Protein AF-A2G8H3-F1 (afdb_monomer)

Organism: Trichomonas vaginalis (strain ATCC PRA-98 / G3) (NCBI:txid412133)

Radius of gyration: 17.49 Å; Cα contacts (8 Å, |Δi|>4): 39; chains: 1; bounding box: 46×40×42 Å

Sequence (81 aa):
MESESSSLCRTKFSPAEDDILRSIVQKFGARKWNTIAQYLPGRTARQCRDRFRNYLSPDLKNGPWSREEDIMLIEKVKGPL

Structure (mmCIF, N/CA/C/O backbone):
data_AF-A2G8H3-F1
#
_entry.id   AF-A2G8H3-F1
#
loop_
_atom_site.group_PDB
_atom_site.id
_atom_site.type_symbol
_atom_site.label_atom_id
_atom_site.label_alt_id
_atom_site.label_comp_id
_atom_site.label_asym_id
_atom_site.label_entity_id
_atom_site.label_seq_id
_atom_site.pdbx_PDB_ins_code
_atom_site.Cartn_x
_atom_site.Cartn_y
_atom_site.Cartn_z
_atom_site.occupancy
_atom_site.B_iso_or_equiv
_atom_site.auth_seq_id
_atom_site.auth_comp_id
_atom_site.auth_asym_id
_atom_site.auth_atom_id
_atom_site.pdbx_PDB_model_num
ATOM 1 N N . MET A 1 1 ? -20.994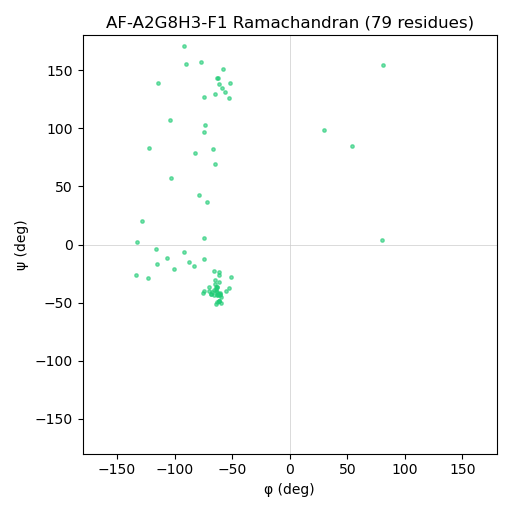 -16.834 21.139 1.00 49.69 1 MET A N 1
ATOM 2 C CA . MET A 1 1 ? -20.076 -15.692 20.942 1.00 49.69 1 MET A CA 1
ATOM 3 C C . MET A 1 1 ? -18.837 -16.278 20.293 1.00 49.69 1 MET A C 1
ATOM 5 O O . MET A 1 1 ? -17.893 -16.640 20.977 1.00 49.69 1 MET A O 1
ATOM 9 N N . GLU A 1 2 ? -18.943 -16.573 18.999 1.00 40.47 2 GLU A N 1
ATOM 10 C CA . GLU A 1 2 ? -17.967 -17.399 18.289 1.00 40.47 2 GLU A CA 1
ATOM 11 C C . GLU A 1 2 ? -17.076 -16.514 17.423 1.00 40.47 2 GLU A C 1
ATOM 13 O O . GLU A 1 2 ? -17.513 -15.939 16.434 1.00 40.47 2 GLU A O 1
ATOM 18 N N . SER A 1 3 ? -15.836 -16.379 17.890 1.00 47.94 3 SER A N 1
ATOM 19 C CA . SER A 1 3 ? -14.601 -16.473 17.116 1.00 47.94 3 SER A CA 1
ATOM 20 C C . SER A 1 3 ? -14.680 -16.053 15.642 1.00 47.94 3 SER A C 1
ATOM 22 O O . SER A 1 3 ? -14.987 -16.864 14.770 1.00 47.94 3 SER A O 1
ATOM 24 N N . GLU A 1 4 ? -14.268 -14.811 15.364 1.00 47.97 4 GLU A N 1
ATOM 25 C CA . GLU A 1 4 ? -13.914 -14.281 14.035 1.00 47.97 4 GLU A CA 1
ATOM 26 C C . GLU A 1 4 ? -12.672 -15.005 13.474 1.00 47.97 4 GLU A C 1
ATOM 28 O O . GLU A 1 4 ? -11.558 -14.483 13.377 1.00 47.97 4 GLU A O 1
ATOM 33 N N . SER A 1 5 ? -12.861 -16.282 13.143 1.00 45.59 5 SER A N 1
ATOM 34 C CA . SER A 1 5 ? -11.846 -17.148 12.572 1.00 45.59 5 SER A CA 1
ATOM 35 C C . SER A 1 5 ? -11.612 -16.783 11.108 1.00 45.59 5 SER A C 1
ATOM 37 O O . SER A 1 5 ? -12.303 -17.216 10.193 1.00 45.59 5 SER A O 1
ATOM 39 N N . SER A 1 6 ? -10.567 -15.982 10.926 1.00 55.91 6 SER A N 1
ATOM 40 C CA . SER A 1 6 ? -9.506 -16.205 9.944 1.00 55.91 6 SER A CA 1
ATOM 41 C C . SER A 1 6 ? -9.925 -16.419 8.477 1.00 55.91 6 SER A C 1
ATOM 43 O O . SER A 1 6 ? -9.938 -17.518 7.938 1.00 55.91 6 SER A O 1
ATOM 45 N N . SER A 1 7 ? -10.114 -15.310 7.755 1.00 51.53 7 SER A N 1
ATOM 46 C CA . SER A 1 7 ? -10.009 -15.272 6.279 1.00 51.53 7 SER A CA 1
ATOM 47 C C . SER A 1 7 ? -9.068 -14.165 5.762 1.00 51.53 7 SER A C 1
ATOM 49 O O . SER A 1 7 ? -9.108 -13.773 4.599 1.00 51.53 7 SER A O 1
ATOM 51 N N . LEU A 1 8 ? -8.167 -13.664 6.610 1.00 60.12 8 LEU A N 1
ATOM 52 C CA . LEU A 1 8 ? -7.489 -12.366 6.446 1.00 60.12 8 LEU A CA 1
ATOM 53 C C . LEU A 1 8 ? -6.367 -12.255 5.383 1.00 60.12 8 LEU A C 1
ATOM 55 O O . LEU A 1 8 ? -5.734 -11.204 5.306 1.00 60.12 8 LEU A O 1
ATOM 59 N N . CYS A 1 9 ? -6.075 -13.262 4.546 1.00 49.81 9 CYS A N 1
ATOM 60 C CA . CYS A 1 9 ? -4.797 -13.262 3.797 1.00 49.81 9 CYS A CA 1
ATOM 61 C C . CYS A 1 9 ? -4.811 -13.571 2.290 1.00 49.81 9 CYS A C 1
ATOM 63 O O . CYS A 1 9 ? -3.732 -13.574 1.701 1.00 49.81 9 CYS A O 1
ATOM 65 N N . ARG A 1 10 ? -5.954 -13.803 1.628 1.00 56.81 10 ARG A N 1
ATOM 66 C CA . ARG A 1 10 ? -5.966 -14.092 0.168 1.00 56.81 10 ARG A CA 1
ATOM 67 C C . ARG A 1 10 ? -6.682 -13.063 -0.704 1.00 56.81 10 ARG A C 1
ATOM 69 O O . ARG A 1 10 ? -6.660 -13.192 -1.924 1.00 56.81 10 ARG A O 1
ATOM 76 N N . THR A 1 11 ? -7.297 -12.038 -0.124 1.00 68.06 11 THR A N 1
ATOM 77 C CA . THR A 1 11 ? -8.003 -11.021 -0.910 1.00 68.06 11 THR A CA 1
ATOM 78 C C . THR A 1 11 ? -7.003 -10.090 -1.591 1.00 68.06 11 THR A C 1
ATOM 80 O O . THR A 1 11 ? -6.114 -9.525 -0.953 1.00 68.06 11 THR A O 1
ATOM 83 N N . LYS A 1 12 ? -7.127 -9.934 -2.909 1.00 79.94 12 LYS A N 1
ATOM 84 C CA . LYS A 1 12 ? -6.330 -8.986 -3.699 1.00 79.94 12 LYS A CA 1
ATOM 85 C C . LYS A 1 12 ? -6.624 -7.560 -3.217 1.00 79.94 12 LYS A C 1
ATOM 87 O O . LYS A 1 12 ? -7.755 -7.280 -2.834 1.00 79.94 12 LYS A O 1
ATOM 92 N N . PHE A 1 13 ? -5.618 -6.690 -3.185 1.00 84.94 13 PHE A N 1
ATOM 93 C CA . PHE A 1 13 ? -5.841 -5.262 -2.935 1.00 84.94 13 PHE A CA 1
ATOM 94 C C . PHE A 1 13 ? -6.646 -4.674 -4.094 1.00 84.94 13 PHE A C 1
ATOM 96 O O . PHE A 1 13 ? -6.305 -4.891 -5.262 1.00 84.94 13 PHE A O 1
ATOM 103 N N . SER A 1 14 ? -7.722 -3.973 -3.758 1.00 87.69 14 SER A N 1
ATOM 104 C CA . SER A 1 14 ? -8.512 -3.201 -4.707 1.00 87.69 14 SER A CA 1
ATOM 105 C C . SER A 1 14 ? -7.811 -1.879 -5.055 1.00 87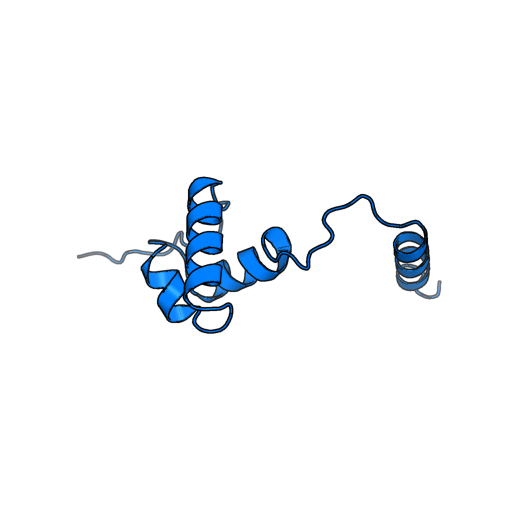.69 14 SER A C 1
ATOM 107 O O . SER A 1 14 ? -7.019 -1.378 -4.254 1.00 87.69 14 SER A O 1
ATOM 109 N N . PRO A 1 15 ? -8.118 -1.277 -6.219 1.00 87.19 15 PRO A N 1
ATOM 110 C CA . PRO A 1 15 ? -7.575 0.031 -6.585 1.00 87.19 15 PRO A CA 1
ATOM 111 C C . PRO A 1 15 ? -7.855 1.105 -5.525 1.00 87.19 15 PRO A C 1
ATOM 113 O O . PRO A 1 15 ? -6.961 1.859 -5.168 1.00 87.19 15 PRO A O 1
ATOM 116 N N . ALA A 1 16 ? -9.054 1.098 -4.930 1.00 88.69 16 ALA A N 1
ATOM 117 C CA . ALA A 1 16 ? -9.409 2.023 -3.856 1.00 88.69 16 ALA A CA 1
ATOM 118 C C . ALA A 1 16 ? -8.519 1.849 -2.610 1.00 88.69 16 ALA A C 1
ATOM 120 O O . ALA A 1 16 ? -8.066 2.835 -2.032 1.00 88.69 16 ALA A O 1
ATOM 121 N N . GLU A 1 17 ? -8.226 0.607 -2.204 1.00 89.50 17 GLU A N 1
ATOM 122 C CA . GLU A 1 17 ? -7.285 0.344 -1.106 1.00 89.50 17 GLU A CA 1
ATOM 123 C C . GLU A 1 17 ? -5.865 0.811 -1.451 1.00 89.50 17 GLU A C 1
ATOM 125 O O . GLU A 1 17 ? -5.162 1.318 -0.578 1.00 89.50 17 GLU A O 1
ATOM 130 N N . ASP A 1 18 ? -5.441 0.666 -2.708 1.00 90.00 18 ASP A N 1
ATOM 131 C CA . ASP A 1 18 ? -4.134 1.134 -3.171 1.00 90.00 18 ASP A CA 1
ATOM 132 C C . ASP A 1 18 ? -4.030 2.668 -3.160 1.00 90.00 18 ASP A C 1
ATOM 134 O O . ASP A 1 18 ? -3.004 3.201 -2.731 1.00 90.00 18 ASP A O 1
ATOM 138 N N . ASP A 1 19 ? -5.079 3.382 -3.578 1.00 90.56 19 ASP A N 1
ATOM 139 C CA . ASP A 1 19 ? -5.158 4.848 -3.521 1.00 90.56 19 ASP A CA 1
ATOM 140 C C . ASP A 1 19 ? -5.102 5.365 -2.079 1.00 90.56 19 ASP A C 1
ATOM 142 O O . ASP A 1 19 ? -4.350 6.295 -1.762 1.00 90.56 19 ASP A O 1
ATOM 146 N N . ILE A 1 20 ? -5.840 4.715 -1.175 1.00 90.88 20 ILE A N 1
ATOM 147 C CA . ILE A 1 20 ? -5.790 5.003 0.262 1.00 90.88 20 ILE A CA 1
ATOM 148 C C . ILE A 1 20 ? -4.374 4.746 0.794 1.00 90.88 20 ILE A C 1
ATOM 150 O O . ILE A 1 20 ? -3.788 5.607 1.455 1.00 90.88 20 ILE A O 1
ATOM 154 N N . LEU A 1 21 ? -3.785 3.591 0.471 1.00 91.00 21 LEU A N 1
ATOM 155 C CA . LEU A 1 21 ? -2.447 3.209 0.917 1.00 91.00 21 LEU A CA 1
ATOM 156 C C . LEU A 1 21 ? -1.385 4.209 0.438 1.00 91.00 21 LEU A C 1
ATOM 158 O O . LEU A 1 21 ? -0.563 4.651 1.239 1.00 91.00 21 LEU A O 1
ATOM 162 N N . ARG A 1 22 ? -1.430 4.619 -0.835 1.00 89.56 22 ARG A N 1
ATOM 163 C CA . ARG A 1 22 ? -0.550 5.652 -1.407 1.00 89.56 22 ARG A CA 1
ATOM 164 C C . ARG A 1 22 ? -0.705 6.985 -0.686 1.00 89.56 22 ARG A C 1
ATOM 166 O O . ARG A 1 22 ? 0.294 7.548 -0.243 1.00 89.56 22 ARG A O 1
ATOM 173 N N . SER A 1 23 ? -1.940 7.453 -0.522 1.00 90.56 23 SER A N 1
ATOM 174 C CA . SER A 1 23 ? -2.234 8.754 0.092 1.00 90.56 23 SER A CA 1
ATOM 175 C C . SER A 1 23 ? -1.738 8.828 1.537 1.00 90.56 23 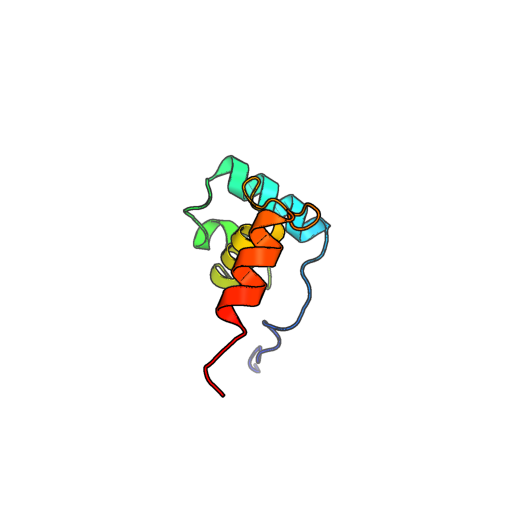SER A C 1
ATOM 177 O O . SER A 1 23 ? -1.126 9.808 1.962 1.00 90.56 23 SER A O 1
ATOM 179 N N . ILE A 1 24 ? -1.952 7.761 2.309 1.00 90.94 24 ILE A N 1
ATOM 180 C CA . ILE A 1 24 ? -1.552 7.709 3.719 1.00 90.94 24 ILE A CA 1
ATOM 181 C C . ILE A 1 24 ? -0.041 7.535 3.848 1.00 90.94 24 ILE A C 1
ATOM 183 O O . ILE A 1 24 ? 0.572 8.184 4.695 1.00 90.94 24 ILE A O 1
ATOM 187 N N . VAL A 1 25 ? 0.589 6.713 3.004 1.00 90.00 25 VAL A N 1
ATOM 188 C CA . VAL A 1 25 ? 2.053 6.584 2.990 1.00 90.00 25 VAL A CA 1
ATOM 189 C C . VAL A 1 25 ? 2.714 7.904 2.594 1.00 90.00 25 VAL A C 1
ATOM 191 O O . VAL A 1 25 ? 3.726 8.262 3.190 1.00 90.00 25 VAL A O 1
ATOM 194 N N . GLN A 1 26 ? 2.130 8.670 1.672 1.00 86.44 26 GLN A N 1
ATOM 195 C CA . GLN A 1 26 ? 2.611 10.010 1.335 1.00 86.44 26 GLN A CA 1
ATOM 196 C C . GLN A 1 26 ? 2.484 10.978 2.523 1.00 86.44 26 GLN A C 1
ATOM 198 O O . GLN A 1 26 ? 3.390 11.771 2.770 1.00 86.44 26 GLN A O 1
ATOM 203 N N . LYS A 1 27 ? 1.397 10.884 3.299 1.00 87.81 27 LYS A N 1
ATOM 204 C CA . LYS A 1 27 ? 1.135 11.760 4.452 1.00 87.81 27 LYS A CA 1
ATOM 205 C C . LYS A 1 27 ? 1.972 11.429 5.694 1.00 87.81 27 LYS A C 1
ATOM 207 O O . LYS A 1 27 ? 2.434 12.335 6.379 1.00 87.81 27 LYS A O 1
ATOM 212 N N . PHE A 1 28 ? 2.140 10.147 6.022 1.00 85.56 28 PHE A N 1
ATOM 213 C CA . PHE A 1 28 ? 2.795 9.689 7.261 1.00 85.56 28 PHE A CA 1
ATOM 214 C C . PHE A 1 28 ? 4.196 9.098 7.050 1.00 85.56 28 PHE A C 1
ATOM 216 O O . PHE A 1 28 ? 4.923 8.870 8.023 1.00 85.56 28 PHE A O 1
ATOM 223 N N . GLY A 1 29 ? 4.575 8.837 5.800 1.00 82.50 29 GLY A N 1
ATOM 224 C CA . GLY A 1 29 ? 5.797 8.141 5.417 1.00 82.50 29 GLY A CA 1
ATOM 225 C C . GLY A 1 29 ? 5.687 6.615 5.516 1.00 82.50 29 GLY A C 1
ATOM 226 O O . GLY A 1 29 ? 4.956 6.058 6.340 1.00 82.50 29 GLY A O 1
ATOM 227 N N . ALA A 1 30 ? 6.508 5.920 4.724 1.00 83.81 30 ALA A N 1
ATOM 228 C CA . ALA A 1 30 ? 6.622 4.456 4.647 1.00 83.81 30 ALA A CA 1
ATOM 229 C C . ALA A 1 30 ? 7.298 3.811 5.886 1.00 83.81 30 ALA A C 1
ATOM 231 O O . ALA A 1 30 ? 8.086 2.871 5.782 1.00 83.81 30 ALA A O 1
ATOM 232 N N . ARG A 1 31 ? 7.037 4.349 7.084 1.00 81.69 31 ARG A N 1
ATOM 233 C CA . ARG A 1 31 ? 7.647 3.934 8.363 1.00 81.69 31 ARG A CA 1
ATOM 234 C C . ARG A 1 31 ? 6.598 3.516 9.394 1.00 81.69 31 ARG A C 1
ATOM 236 O O . ARG A 1 31 ? 6.871 2.656 10.225 1.00 81.69 31 ARG A O 1
ATOM 243 N N . LYS A 1 32 ? 5.388 4.084 9.328 1.00 86.31 32 LYS A N 1
ATOM 244 C CA . LYS A 1 32 ? 4.322 3.893 10.329 1.00 86.31 32 LYS A CA 1
ATOM 245 C C . LYS A 1 32 ? 3.229 2.930 9.849 1.00 86.31 32 LYS A C 1
ATOM 247 O O . LYS A 1 32 ? 2.051 3.269 9.825 1.00 86.31 32 LYS A O 1
ATOM 252 N N . TRP A 1 33 ? 3.612 1.705 9.489 1.00 89.19 33 TRP A N 1
ATOM 253 C CA . TRP A 1 33 ? 2.696 0.698 8.925 1.00 89.19 33 TRP A CA 1
ATOM 254 C C . TRP A 1 33 ? 1.554 0.289 9.859 1.00 89.19 33 TRP A C 1
ATOM 256 O O . TRP A 1 33 ? 0.452 0.030 9.387 1.00 89.19 33 TRP A O 1
ATOM 266 N N . ASN A 1 34 ? 1.791 0.283 11.174 1.00 89.56 34 ASN A N 1
ATOM 267 C CA . ASN A 1 34 ? 0.742 0.025 12.165 1.00 89.56 34 ASN A CA 1
ATOM 268 C C . ASN A 1 34 ? -0.346 1.100 12.124 1.00 89.56 34 ASN A C 1
ATOM 270 O O . ASN A 1 34 ? -1.523 0.773 12.186 1.00 89.56 34 ASN A O 1
ATOM 274 N N . THR A 1 35 ? 0.041 2.367 11.962 1.00 89.19 35 THR A N 1
ATOM 275 C CA . THR A 1 35 ? -0.905 3.473 11.788 1.00 89.19 35 THR A CA 1
ATOM 276 C C . THR A 1 35 ? -1.620 3.365 10.447 1.00 89.19 35 THR A C 1
ATOM 278 O O . THR A 1 35 ? -2.827 3.527 10.399 1.00 89.19 35 THR A O 1
ATOM 281 N N . ILE A 1 36 ? -0.905 3.029 9.371 1.00 89.50 36 ILE A N 1
ATOM 282 C CA . ILE A 1 36 ? -1.488 2.868 8.030 1.00 89.50 36 ILE A CA 1
ATOM 283 C C . ILE A 1 36 ? -2.560 1.768 8.007 1.00 89.50 36 ILE A C 1
ATOM 285 O O . ILE A 1 36 ? -3.620 1.961 7.421 1.00 89.50 36 ILE A O 1
ATOM 289 N N . ALA A 1 37 ? -2.318 0.638 8.676 1.00 89.69 37 ALA A N 1
ATOM 290 C CA . ALA A 1 37 ? -3.271 -0.469 8.749 1.00 89.69 37 ALA A CA 1
ATOM 291 C C . ALA A 1 37 ? -4.599 -0.093 9.426 1.00 89.69 37 ALA A C 1
ATOM 293 O O . ALA A 1 37 ? -5.625 -0.675 9.102 1.00 89.69 37 ALA A O 1
ATOM 294 N N . GLN A 1 38 ? -4.613 0.912 10.310 1.00 89.94 38 GLN A N 1
ATOM 295 C CA . GLN A 1 38 ? -5.853 1.385 10.945 1.00 89.94 38 GLN A CA 1
ATOM 296 C C . GLN A 1 38 ? -6.828 2.022 9.946 1.00 89.94 38 GLN A C 1
ATOM 298 O O . GLN A 1 38 ? -8.025 2.056 10.203 1.00 89.94 38 GLN A O 1
ATOM 303 N N . TYR A 1 39 ? -6.331 2.501 8.805 1.00 87.56 39 TYR A N 1
ATOM 304 C CA . TYR A 1 39 ? -7.155 3.089 7.748 1.00 87.56 39 TYR A CA 1
ATOM 305 C C . TYR A 1 39 ? -7.600 2.069 6.691 1.00 87.56 39 TYR A C 1
ATOM 307 O O . TYR A 1 39 ? -8.374 2.412 5.802 1.00 87.56 39 TYR A O 1
ATOM 315 N N . LEU A 1 40 ? -7.104 0.832 6.764 1.00 86.94 40 LEU A N 1
ATOM 316 C CA . LEU A 1 40 ? -7.440 -0.249 5.842 1.00 86.94 40 LEU A CA 1
ATOM 317 C C . LEU A 1 40 ? -8.022 -1.418 6.646 1.00 86.94 40 LEU A C 1
ATOM 319 O O . LEU A 1 40 ? -7.288 -2.345 7.005 1.00 86.94 40 LEU A O 1
ATOM 323 N N . PRO A 1 41 ? -9.330 -1.382 6.968 1.00 82.88 41 PRO A N 1
ATOM 324 C CA . PRO A 1 41 ? -9.961 -2.440 7.744 1.00 82.88 41 PRO A CA 1
ATOM 325 C C . PRO A 1 41 ? -9.815 -3.785 7.023 1.00 82.88 41 PRO A C 1
ATOM 327 O O . PRO A 1 41 ? -9.992 -3.886 5.811 1.00 82.88 41 PRO A O 1
ATOM 330 N N . GLY A 1 42 ? -9.443 -4.825 7.769 1.00 83.81 42 GLY A N 1
ATOM 331 C CA . GLY A 1 42 ? -9.159 -6.148 7.203 1.00 83.81 42 GLY A CA 1
ATOM 332 C C . GLY A 1 42 ? -7.769 -6.294 6.571 1.00 83.81 42 GLY A C 1
ATOM 333 O O . GLY A 1 42 ? -7.456 -7.366 6.050 1.00 83.81 42 GLY A O 1
ATOM 334 N N . ARG A 1 43 ? -6.906 -5.268 6.640 1.00 85.69 43 ARG A N 1
ATOM 335 C CA . ARG A 1 43 ? -5.494 -5.352 6.244 1.00 85.69 43 ARG A CA 1
ATOM 336 C C . ARG A 1 43 ? -4.572 -5.171 7.437 1.00 85.69 43 ARG A C 1
ATOM 338 O O . ARG A 1 43 ? -4.757 -4.319 8.296 1.00 85.69 43 ARG A O 1
ATOM 345 N N . THR A 1 44 ? -3.521 -5.976 7.465 1.00 88.38 44 THR A N 1
ATOM 346 C CA . THR A 1 44 ? -2.466 -5.883 8.473 1.00 88.38 44 THR A CA 1
ATOM 347 C C . THR A 1 44 ? -1.353 -4.946 8.014 1.00 88.38 44 THR A C 1
ATOM 349 O O . THR A 1 44 ? -1.080 -4.803 6.821 1.00 88.38 44 THR A O 1
ATOM 352 N N . ALA A 1 45 ? -0.617 -4.378 8.971 1.00 89.19 45 ALA A N 1
ATOM 353 C CA . ALA A 1 45 ? 0.555 -3.541 8.701 1.00 89.19 45 ALA A CA 1
ATOM 354 C C . ALA A 1 45 ? 1.576 -4.224 7.774 1.00 89.19 45 ALA A C 1
ATOM 356 O O . ALA A 1 45 ? 2.162 -3.583 6.900 1.00 89.19 45 ALA A O 1
ATOM 357 N N . ARG A 1 46 ? 1.754 -5.543 7.932 1.00 87.38 46 ARG A N 1
ATOM 358 C CA . ARG A 1 46 ? 2.607 -6.363 7.064 1.00 87.38 46 ARG A CA 1
ATOM 359 C C . ARG A 1 46 ? 2.117 -6.353 5.614 1.00 87.38 46 ARG A C 1
ATOM 361 O O . ARG A 1 46 ? 2.919 -6.103 4.724 1.00 87.38 46 ARG A O 1
ATOM 368 N N . GLN A 1 47 ? 0.824 -6.584 5.386 1.00 87.56 47 GLN A N 1
ATOM 369 C CA . GLN A 1 47 ? 0.232 -6.581 4.043 1.00 87.56 47 GLN A CA 1
ATOM 370 C C . GLN A 1 47 ? 0.340 -5.208 3.377 1.00 87.56 47 GLN A C 1
ATOM 372 O O . GLN A 1 47 ? 0.730 -5.132 2.217 1.00 87.56 47 GLN A O 1
ATOM 377 N N . CYS A 1 48 ? 0.057 -4.129 4.112 1.00 89.19 48 CYS A N 1
ATOM 378 C CA . CYS A 1 48 ? 0.181 -2.762 3.601 1.00 89.19 48 CYS A CA 1
ATOM 379 C C . CYS A 1 48 ? 1.622 -2.442 3.183 1.00 89.19 48 CYS A C 1
ATOM 381 O O . CYS A 1 48 ? 1.851 -1.898 2.104 1.00 89.19 48 CYS A O 1
ATOM 383 N N . ARG A 1 49 ? 2.608 -2.833 4.000 1.00 89.62 49 ARG A N 1
ATOM 384 C CA . ARG A 1 49 ? 4.026 -2.657 3.669 1.00 89.62 49 ARG A CA 1
ATOM 385 C C . ARG A 1 49 ? 4.422 -3.444 2.429 1.00 89.62 49 ARG A C 1
ATOM 387 O O . ARG A 1 49 ? 5.058 -2.881 1.545 1.00 89.62 49 ARG A O 1
ATOM 394 N N . ASP A 1 50 ? 4.071 -4.726 2.368 1.00 87.56 50 ASP A N 1
ATOM 395 C CA . ASP A 1 50 ? 4.452 -5.587 1.248 1.00 87.56 50 ASP A CA 1
ATOM 396 C C . ASP A 1 50 ? 3.772 -5.111 -0.049 1.00 87.56 50 ASP A C 1
ATOM 398 O O . AS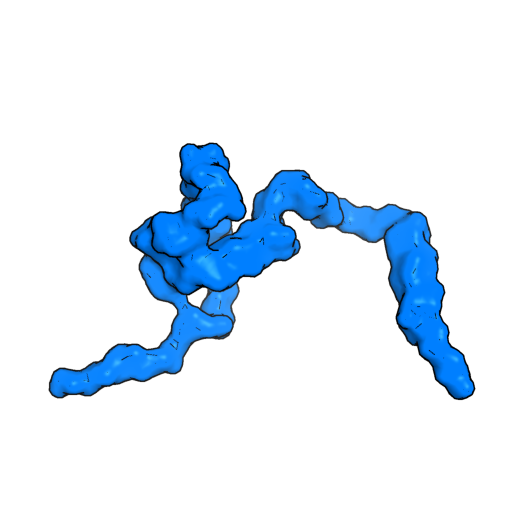P A 1 50 ? 4.419 -5.044 -1.093 1.00 87.56 50 ASP A O 1
ATOM 402 N N . ARG 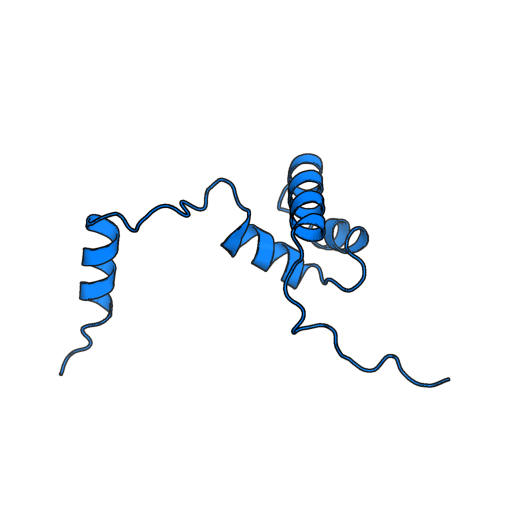A 1 51 ? 2.502 -4.681 0.015 1.00 88.94 51 ARG A N 1
ATOM 403 C CA . ARG A 1 51 ? 1.788 -4.085 -1.124 1.00 88.94 51 ARG A CA 1
ATOM 404 C C . ARG A 1 51 ? 2.472 -2.813 -1.607 1.00 88.94 51 ARG A C 1
ATOM 406 O O . ARG A 1 51 ? 2.735 -2.686 -2.800 1.00 88.94 51 ARG A O 1
ATOM 413 N N . PHE A 1 52 ? 2.797 -1.900 -0.693 1.00 88.00 52 PHE A N 1
ATOM 414 C CA . PHE A 1 52 ? 3.457 -0.655 -1.059 1.00 88.00 52 PHE A CA 1
ATOM 415 C C . PHE A 1 52 ? 4.848 -0.914 -1.645 1.00 88.00 52 PHE A C 1
ATOM 417 O O . PHE A 1 52 ? 5.126 -0.484 -2.758 1.00 88.00 52 PHE A O 1
ATOM 424 N N . ARG A 1 53 ? 5.691 -1.692 -0.957 1.00 84.69 53 ARG A N 1
ATOM 425 C CA . ARG A 1 53 ? 7.080 -1.955 -1.365 1.00 84.69 53 ARG A CA 1
ATOM 426 C C . ARG A 1 53 ? 7.204 -2.722 -2.680 1.00 84.69 53 ARG A C 1
ATOM 428 O O . ARG A 1 53 ? 8.198 -2.532 -3.366 1.00 84.69 53 ARG A O 1
ATOM 435 N N . ASN A 1 54 ? 6.238 -3.582 -3.007 1.00 82.12 54 ASN A N 1
ATOM 436 C CA . ASN A 1 54 ? 6.307 -4.429 -4.201 1.00 82.12 54 ASN A CA 1
ATOM 437 C C . ASN A 1 54 ? 5.479 -3.901 -5.382 1.00 82.12 54 ASN A C 1
ATOM 439 O O . ASN A 1 54 ? 5.746 -4.301 -6.507 1.00 82.12 54 ASN A O 1
ATOM 443 N N . TYR A 1 55 ? 4.477 -3.037 -5.154 1.00 81.75 55 TYR A N 1
ATOM 444 C CA . TYR A 1 55 ? 3.564 -2.603 -6.224 1.00 81.75 55 TYR A CA 1
ATOM 445 C C . TYR A 1 55 ? 3.292 -1.094 -6.301 1.00 81.75 55 TYR A C 1
ATOM 447 O O . TYR A 1 55 ? 2.941 -0.618 -7.378 1.00 81.75 55 TYR A O 1
ATOM 455 N N . LEU A 1 56 ? 3.406 -0.334 -5.203 1.00 82.31 56 LEU A N 1
ATOM 456 C CA . LEU A 1 56 ? 2.969 1.077 -5.169 1.00 82.31 56 LEU A CA 1
ATOM 457 C C . LEU A 1 56 ? 4.095 2.092 -4.953 1.00 82.31 56 LEU A C 1
ATOM 459 O O . LEU A 1 56 ? 3.873 3.277 -5.200 1.00 82.31 56 LEU A O 1
ATOM 463 N N . SER A 1 57 ? 5.264 1.652 -4.482 1.00 76.94 57 SER A N 1
ATOM 464 C CA . SER A 1 57 ? 6.427 2.507 -4.256 1.00 76.94 57 SER A CA 1
ATOM 465 C C . SER A 1 57 ? 6.793 3.229 -5.554 1.00 76.94 57 SER A C 1
ATOM 467 O O . SER A 1 57 ? 6.914 2.568 -6.584 1.00 76.94 57 SER A O 1
ATOM 469 N N . PRO A 1 58 ? 6.997 4.555 -5.532 1.00 68.50 58 PRO A N 1
ATOM 470 C CA . PRO A 1 58 ? 7.393 5.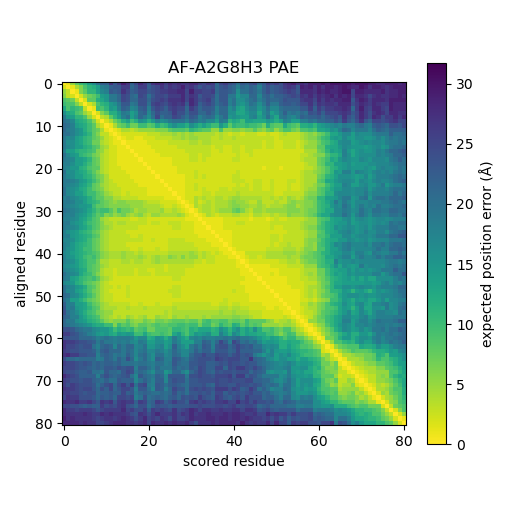307 -6.724 1.00 68.50 58 PRO A CA 1
ATOM 471 C C . PRO A 1 58 ? 8.752 4.853 -7.284 1.00 68.50 58 PRO A C 1
ATOM 473 O O . PRO A 1 58 ? 8.997 5.002 -8.475 1.00 68.50 58 PRO A O 1
ATOM 476 N N . ASP A 1 59 ? 9.602 4.251 -6.446 1.00 64.12 59 ASP A N 1
ATOM 477 C CA . ASP A 1 59 ? 10.881 3.645 -6.841 1.00 64.12 59 ASP A CA 1
ATOM 478 C C . ASP A 1 59 ? 10.747 2.308 -7.590 1.00 64.12 59 ASP A C 1
ATOM 480 O O . ASP A 1 59 ? 11.725 1.821 -8.158 1.00 64.12 59 ASP A O 1
ATOM 484 N N . LEU A 1 60 ? 9.562 1.684 -7.608 1.00 62.31 60 LEU A N 1
ATOM 485 C CA . LEU A 1 60 ? 9.337 0.501 -8.437 1.00 62.31 60 LEU A CA 1
ATOM 486 C C . LEU A 1 60 ? 9.244 0.929 -9.896 1.00 62.31 60 LEU A C 1
ATOM 488 O O . LEU A 1 60 ? 8.206 1.403 -10.366 1.00 62.31 60 LEU A O 1
ATOM 492 N N . LYS A 1 61 ? 10.323 0.692 -10.639 1.00 54.19 61 LYS A N 1
ATOM 493 C CA . LYS A 1 61 ? 10.291 0.679 -12.100 1.00 54.19 61 LYS A CA 1
ATOM 494 C C . LYS A 1 61 ? 9.444 -0.507 -12.575 1.00 54.19 61 LYS A C 1
ATOM 496 O O . LYS A 1 61 ? 9.972 -1.540 -12.958 1.00 54.19 61 LYS A O 1
ATOM 501 N N . ASN A 1 62 ? 8.123 -0.346 -12.601 1.00 51.53 62 ASN A N 1
ATOM 502 C CA . ASN A 1 62 ? 7.197 -1.269 -13.272 1.00 51.53 62 ASN A CA 1
ATOM 503 C C . ASN A 1 62 ? 7.182 -1.029 -14.797 1.00 51.53 62 ASN A C 1
ATOM 505 O O . ASN A 1 62 ? 6.123 -0.960 -15.419 1.00 51.53 62 ASN A O 1
ATOM 509 N N . GLY A 1 63 ? 8.364 -0.824 -15.382 1.00 53.81 63 GLY A N 1
ATOM 510 C CA . GLY A 1 63 ? 8.564 -0.740 -16.826 1.00 53.81 63 GLY A CA 1
ATOM 511 C C . GLY A 1 63 ? 8.895 -2.114 -17.416 1.00 53.81 63 GLY A C 1
ATOM 512 O O . GLY A 1 63 ? 9.135 -3.058 -16.659 1.00 53.81 63 GLY A O 1
ATOM 513 N N . PRO A 1 64 ? 8.917 -2.254 -18.754 1.00 49.62 64 PRO A N 1
ATOM 514 C CA . PRO A 1 64 ? 9.515 -3.427 -19.385 1.00 49.62 64 PRO A CA 1
ATOM 515 C C . PRO A 1 64 ? 10.928 -3.620 -18.831 1.00 49.62 64 PRO A C 1
ATOM 517 O O . PRO A 1 64 ? 11.644 -2.638 -18.620 1.00 49.62 64 PRO A O 1
ATOM 520 N N . TRP A 1 65 ? 11.299 -4.873 -18.562 1.00 50.81 65 TRP A N 1
ATOM 521 C CA . TRP A 1 65 ? 12.641 -5.195 -18.097 1.00 50.81 65 TRP A CA 1
ATOM 522 C C . TRP A 1 65 ? 13.647 -4.591 -19.076 1.00 50.81 65 TRP A C 1
ATOM 524 O O . TRP A 1 65 ? 13.547 -4.770 -20.293 1.00 50.81 65 TRP A O 1
ATOM 534 N N . SER A 1 66 ? 14.580 -3.798 -18.550 1.00 54.50 66 SER A N 1
ATOM 535 C CA . SER A 1 66 ? 15.696 -3.338 -19.363 1.00 54.50 66 SER A CA 1
ATOM 536 C C . SER A 1 66 ? 16.500 -4.561 -19.778 1.00 54.50 66 SER A C 1
ATOM 538 O O . SER A 1 66 ? 16.700 -5.475 -18.982 1.00 54.50 66 SER A O 1
ATOM 540 N N . ARG A 1 67 ? 17.034 -4.547 -21.000 1.00 59.59 67 ARG A N 1
ATOM 541 C CA . ARG A 1 67 ? 17.880 -5.628 -21.530 1.00 59.59 67 ARG A CA 1
ATOM 542 C C . ARG A 1 67 ? 19.029 -6.011 -20.581 1.00 59.59 67 ARG A C 1
ATOM 544 O O . ARG A 1 67 ? 19.479 -7.148 -20.586 1.00 59.59 67 ARG A O 1
ATOM 551 N N . GLU A 1 68 ? 19.484 -5.063 -19.768 1.00 60.72 68 GLU A N 1
ATOM 552 C CA . GLU A 1 68 ? 20.498 -5.235 -18.723 1.00 60.72 68 GLU A CA 1
ATOM 553 C C . GLU A 1 68 ? 19.997 -6.072 -17.528 1.00 60.72 68 GLU A C 1
ATOM 555 O O . GLU A 1 68 ? 20.721 -6.939 -17.043 1.00 60.72 68 GLU A O 1
ATOM 560 N N . GLU A 1 69 ? 18.748 -5.871 -17.095 1.00 59.12 69 GLU A N 1
ATOM 561 C CA . GLU A 1 69 ? 18.105 -6.646 -16.021 1.00 59.12 69 GLU A CA 1
ATOM 562 C C . GLU A 1 69 ? 17.804 -8.085 -16.490 1.00 59.12 69 GLU A C 1
ATOM 564 O O . GLU A 1 69 ? 17.990 -9.036 -15.730 1.00 59.12 69 GLU A O 1
ATOM 569 N N . ASP A 1 70 ? 17.419 -8.265 -17.763 1.00 60.06 70 ASP A N 1
ATOM 570 C CA . ASP A 1 70 ? 17.238 -9.584 -18.396 1.00 60.06 70 ASP A CA 1
ATOM 571 C C . ASP A 1 70 ? 18.539 -10.408 -18.413 1.00 60.06 70 ASP A C 1
ATOM 573 O O . ASP A 1 70 ? 18.531 -11.601 -18.103 1.00 60.06 70 ASP A O 1
ATOM 577 N N . ILE A 1 71 ? 19.682 -9.782 -18.726 1.00 62.88 71 ILE A N 1
ATOM 578 C CA . ILE A 1 71 ? 20.988 -10.465 -18.759 1.00 62.88 71 ILE A CA 1
ATOM 579 C C . ILE A 1 71 ? 21.396 -10.935 -17.354 1.00 62.88 71 ILE A C 1
ATOM 581 O O . ILE A 1 71 ? 21.817 -12.084 -17.200 1.00 62.88 71 ILE A O 1
ATOM 585 N N . MET A 1 72 ? 21.208 -10.102 -16.322 1.00 60.22 72 MET A N 1
ATOM 586 C CA . MET A 1 72 ? 21.494 -10.497 -14.935 1.00 60.22 72 MET A CA 1
ATOM 587 C C . MET A 1 72 ? 20.579 -11.626 -14.442 1.00 60.22 72 MET A C 1
ATOM 589 O O . MET A 1 72 ? 21.015 -12.482 -13.669 1.00 60.22 72 MET A O 1
ATOM 593 N N . LEU A 1 73 ? 19.318 -11.663 -14.887 1.00 61.47 73 LEU A N 1
ATOM 594 C CA . LEU A 1 73 ? 18.390 -12.736 -14.532 1.00 61.47 73 LEU A CA 1
ATOM 595 C C . LEU A 1 73 ? 18.802 -14.074 -15.167 1.00 61.47 73 LEU A C 1
ATOM 597 O O . LEU A 1 73 ? 18.793 -15.103 -14.490 1.00 61.47 73 LEU A O 1
ATOM 601 N N . ILE A 1 74 ? 19.215 -14.060 -16.439 1.00 62.66 74 ILE A N 1
ATOM 602 C CA . ILE A 1 74 ? 19.677 -15.257 -17.163 1.00 62.66 74 ILE A CA 1
ATOM 603 C C . ILE A 1 74 ? 20.948 -15.831 -16.527 1.00 62.66 74 ILE A C 1
ATOM 605 O O . ILE A 1 74 ? 21.071 -17.051 -16.399 1.00 62.66 74 ILE A O 1
ATOM 609 N N . GLU A 1 75 ? 21.875 -14.974 -16.097 1.00 58.34 75 GLU A N 1
ATOM 610 C CA . GLU A 1 75 ? 23.117 -15.403 -15.446 1.00 58.34 75 GLU A CA 1
ATOM 611 C C . GLU A 1 75 ? 22.843 -16.130 -14.119 1.00 58.34 75 GLU A C 1
ATOM 613 O O . GLU A 1 75 ? 23.473 -17.139 -13.812 1.00 58.34 75 GLU A O 1
ATOM 618 N N . LYS A 1 76 ? 21.833 -15.684 -13.365 1.00 55.41 76 LYS A N 1
ATOM 619 C CA . LYS A 1 76 ? 21.506 -16.227 -12.039 1.00 55.41 76 LYS A CA 1
ATOM 620 C C . LYS A 1 76 ? 20.645 -17.495 -12.066 1.00 55.41 76 LYS A C 1
ATOM 622 O O . LYS A 1 76 ? 20.600 -18.214 -11.071 1.00 55.41 76 LYS A O 1
ATOM 627 N N . VAL A 1 77 ? 19.961 -17.774 -13.180 1.00 62.03 77 VAL A N 1
ATOM 628 C CA . VAL A 1 77 ? 19.143 -18.992 -13.379 1.00 62.03 77 VAL A CA 1
ATOM 629 C C . VAL A 1 77 ? 19.971 -20.164 -13.918 1.00 62.03 77 VAL A C 1
ATOM 631 O O . VAL A 1 77 ? 19.556 -21.317 -13.801 1.00 62.03 77 VAL A O 1
ATOM 634 N N . LYS A 1 78 ? 21.181 -19.919 -14.436 1.00 55.66 78 LYS A N 1
ATOM 635 C CA . LYS A 1 78 ? 22.125 -20.993 -14.762 1.00 55.66 78 LYS A CA 1
ATOM 636 C C . LYS A 1 78 ? 22.880 -21.442 -13.509 1.00 55.66 78 LYS A C 1
ATOM 638 O O . LYS A 1 78 ? 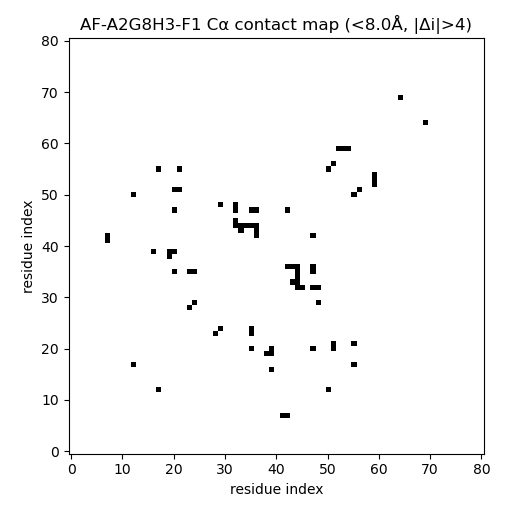24.032 -21.083 -13.292 1.00 55.66 78 LYS A O 1
ATOM 643 N N . GLY A 1 79 ? 22.219 -22.256 -12.688 1.00 55.34 79 GLY A N 1
ATOM 644 C CA . GLY A 1 79 ? 22.938 -23.172 -11.800 1.00 55.34 79 GLY A CA 1
ATOM 645 C C . GLY A 1 79 ? 23.843 -24.103 -12.626 1.00 55.34 79 GLY A C 1
ATOM 646 O O . GLY A 1 79 ? 23.530 -24.353 -13.796 1.00 55.34 79 GLY A O 1
ATOM 647 N N . PRO A 1 80 ? 24.971 -24.583 -12.070 1.00 56.62 80 PRO A N 1
ATOM 648 C CA . PRO A 1 80 ? 25.825 -25.529 -12.776 1.00 56.62 80 PRO A CA 1
ATOM 649 C C . PRO A 1 80 ? 25.019 -26.803 -13.058 1.00 56.62 80 PRO A C 1
ATOM 651 O O . PRO A 1 80 ? 24.234 -27.232 -12.211 1.00 56.62 80 PRO A O 1
ATOM 654 N N . LEU A 1 81 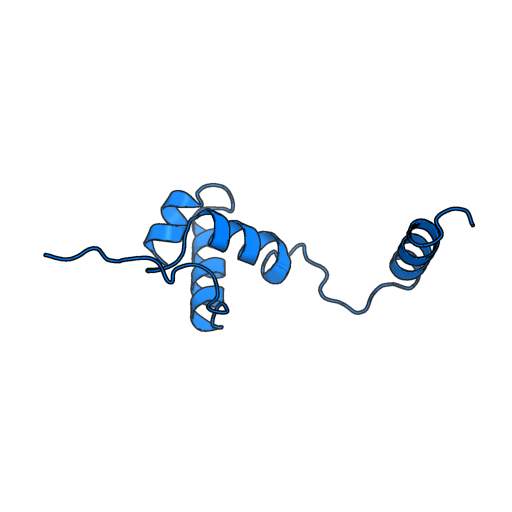? 25.183 -27.337 -14.272 1.00 52.94 81 LEU A N 1
ATOM 655 C CA . LEU A 1 81 ? 24.667 -28.647 -14.679 1.00 52.94 81 LEU A CA 1
ATOM 656 C C . LEU A 1 81 ? 25.111 -29.746 -13.706 1.00 52.94 81 LEU A C 1
ATOM 658 O O . LEU A 1 81 ? 26.276 -29.677 -13.249 1.00 52.94 81 LEU A O 1
#

pLDDT: mean 73.7, std 16.01, range [40.47, 91.0]

Secondary structure (DSSP, 8-state):
-------TT-PPPPHHHHHHHHHHHHHH-TT-HHHHHTTSTT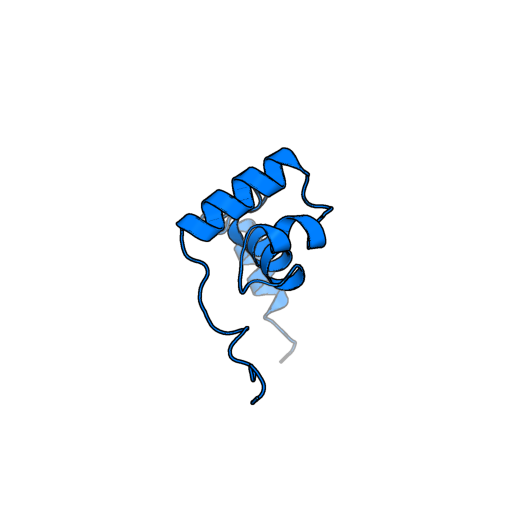--HHHHHHHIIIII-TT---SSPPHHHHHHHHHHH----

Nearest PDB structures (foldseek):
  1h88-assembly1_C  TM=7.943E-01  e=9.993E-05  Mus musculus
  6qdv-assembly1_O  TM=9.494E-01  e=1.363E-03  Homo sapiens
  5mq0-assembly1_O  TM=9.194E-01  e=1.444E-03  Saccharomyces cerevisiae
  6j6h-assembly1_c  TM=9.246E-01  e=1.622E-03  Saccharomyces cerevisiae S288C
  9dtr-assembly1_O  TM=9.321E-01  e=2.735E-03  Saccharomyces cerevisiae

Foldseek 3Di:
DDDPDDPLPDDDDDPVLLVLLLVVCVVPNLPPLCVSVVSVPSDHSVRSNCCCVPPNPPPPPPDPDDPVNVVVVVVVPDDDD

Mean predicted aligned error: 12.13 Å

InterPro domains:
  IPR001005 SANT/Myb domain [PS50090] (5-56)
  IPR001005 SANT/Myb domain [SM00717] (9-58)
  IPR001005 SANT/Myb domain [cd00167] (12-56)
  IPR009057 Homedomain-like superfamily [SSF46689] (12-77)
  IPR017930 Myb domain [PS51294] (5-60)
  IPR051575 Myb-like DNA-binding [PTHR46621] (7-77)

Solvent-accessible surface area (backbone atoms only — not comparable to full-atom values): 5281 Å² total; per-residue (Å²): 138,81,78,92,76,78,77,76,81,78,78,76,85,47,71,68,57,49,53,52,50,50,55,48,33,70,73,69,40,96,76,50,39,69,64,53,22,73,79,36,85,81,47,48,31,66,56,56,47,53,47,34,72,73,74,61,39,87,84,60,78,86,59,81,79,50,75,68,58,52,51,56,51,57,60,72,69,61,66,85,130